Protein AF-A0A2A6F6I0-F1 (afdb_monomer_lite)

Sequence (107 aa):
MILKYFGKSTISILAGLLIFMVQNTEAASSLAGSKGDVRFPVTIPTGTTGGCGKAYAAYVAASGHSAFAATPIAWSVEYFVCGVKLNASSQKAAEDLAMKSCQATKS

Foldseek 3Di:
DPVPPVVVVVVVVVVVVVVVPPDPPPPQFFQAQPDDDDPDDDDDDPPPPDDLVVLVNVQNRARAQKDKDWDDPDPPDNDIQIFIDGHDPHNVVRHVRRVVNSVVVVD

pLDDT: mean 75.09, std 16.23, range [41.84, 96.0]

Organism: NCBI:txid2037900

Structure (mmCIF, N/CA/C/O backbone):
data_AF-A0A2A6F6I0-F1
#
_entry.id   AF-A0A2A6F6I0-F1
#
loop_
_atom_site.group_PDB
_atom_site.id
_atom_site.type_symbol
_atom_site.label_atom_id
_atom_site.label_alt_id
_atom_site.label_comp_id
_atom_site.label_asym_id
_atom_site.label_entity_id
_atom_site.label_seq_id
_atom_site.pdbx_PDB_ins_code
_atom_site.Cartn_x
_atom_site.Cartn_y
_atom_site.Cartn_z
_atom_site.occupancy
_atom_site.B_iso_or_equiv
_atom_site.auth_seq_id
_atom_site.auth_comp_id
_atom_site.auth_asym_id
_atom_site.auth_atom_id
_atom_site.pdbx_PDB_model_num
ATOM 1 N N . MET A 1 1 ? -29.267 0.124 63.670 1.00 41.84 1 MET A N 1
ATOM 2 C CA . MET A 1 1 ? -29.747 -0.798 62.614 1.00 41.84 1 MET A CA 1
ATOM 3 C C . MET A 1 1 ? -29.767 -0.071 61.256 1.00 41.84 1 MET A C 1
ATOM 5 O O . MET A 1 1 ? -30.821 0.088 60.672 1.00 41.84 1 MET A O 1
ATOM 9 N N . ILE A 1 2 ? -28.620 0.443 60.778 1.00 49.81 2 ILE A N 1
ATOM 10 C CA . ILE A 1 2 ? -28.533 1.304 59.562 1.00 49.81 2 ILE A CA 1
ATOM 11 C C . ILE A 1 2 ? -27.430 0.828 58.588 1.00 49.81 2 ILE A C 1
ATOM 13 O O . ILE A 1 2 ? -27.471 1.115 57.397 1.00 49.81 2 ILE A O 1
ATOM 17 N N . LEU A 1 3 ? -26.495 -0.011 59.048 1.00 48.66 3 LEU A N 1
ATOM 18 C CA . LEU A 1 3 ? -25.320 -0.427 58.269 1.00 48.66 3 LEU A CA 1
ATOM 19 C C . LEU A 1 3 ? -25.579 -1.549 57.239 1.00 48.66 3 LEU A C 1
ATOM 21 O O . LEU A 1 3 ? -24.702 -1.865 56.446 1.00 48.66 3 LEU A O 1
ATOM 25 N N . LYS A 1 4 ? -26.769 -2.171 57.233 1.00 43.34 4 LYS A N 1
ATOM 26 C CA . LYS A 1 4 ? -27.111 -3.283 56.315 1.00 43.34 4 LYS A CA 1
ATOM 27 C C . LYS A 1 4 ? -27.749 -2.840 54.991 1.00 43.34 4 LYS A C 1
ATOM 29 O O . LYS A 1 4 ? -27.895 -3.670 54.099 1.00 43.34 4 LYS A O 1
ATOM 34 N N . TYR A 1 5 ? -28.126 -1.566 54.852 1.00 50.78 5 TYR A N 1
ATOM 35 C CA . TYR A 1 5 ? -28.829 -1.069 53.660 1.00 50.78 5 TYR A CA 1
ATOM 36 C C . TYR A 1 5 ? -27.902 -0.482 52.586 1.00 50.78 5 TYR A C 1
ATOM 38 O O . TYR A 1 5 ? -28.237 -0.538 51.406 1.00 50.78 5 TYR A O 1
ATOM 46 N N . PHE A 1 6 ? -26.705 -0.012 52.951 1.00 50.78 6 PHE A N 1
ATOM 47 C CA . PHE A 1 6 ? -25.759 0.575 51.991 1.00 50.78 6 PHE A CA 1
ATOM 48 C C . PHE A 1 6 ? -25.112 -0.451 51.047 1.00 50.78 6 PHE A C 1
ATOM 50 O O . PHE A 1 6 ? -24.783 -0.120 49.912 1.00 50.78 6 PHE A O 1
ATOM 57 N N . GLY A 1 7 ? -24.979 -1.711 51.475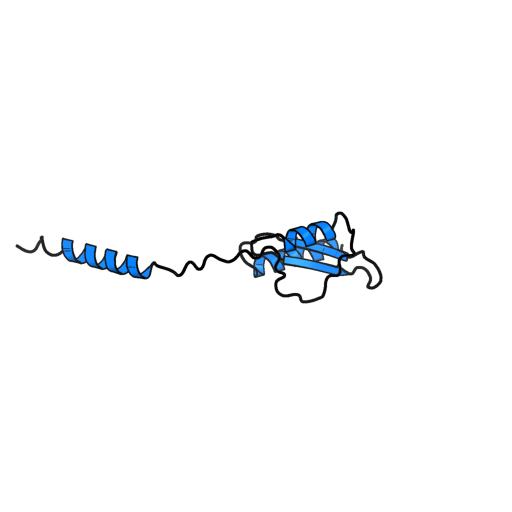 1.00 47.44 7 GLY A N 1
ATOM 58 C CA . GLY A 1 7 ? -24.383 -2.774 50.656 1.00 47.44 7 GLY A CA 1
ATOM 59 C C . GLY A 1 7 ? -25.278 -3.290 49.522 1.00 47.44 7 GLY A C 1
ATOM 60 O O . GLY A 1 7 ? -24.781 -3.937 48.608 1.00 47.44 7 GLY A O 1
ATOM 61 N N . LYS A 1 8 ? -26.590 -3.013 49.554 1.00 48.97 8 LYS A N 1
ATOM 62 C CA . LYS A 1 8 ? -27.530 -3.440 48.500 1.00 48.97 8 LYS A CA 1
ATOM 63 C C . LYS A 1 8 ? -27.632 -2.439 47.345 1.00 48.97 8 LYS A C 1
ATOM 65 O O . LYS A 1 8 ? -27.866 -2.858 46.215 1.00 48.97 8 LYS A O 1
ATOM 70 N N . SER A 1 9 ? -27.421 -1.144 47.597 1.00 51.28 9 SER A N 1
ATOM 71 C CA . SER A 1 9 ? -27.506 -0.111 46.551 1.00 51.28 9 SER A CA 1
ATOM 72 C C . SER A 1 9 ? -26.317 -0.117 45.592 1.00 51.28 9 SER A C 1
ATOM 74 O O . SER A 1 9 ? -26.497 0.142 44.406 1.00 51.28 9 SER A O 1
ATOM 76 N N . THR A 1 10 ? -25.112 -0.448 46.061 1.00 52.97 10 THR A N 1
ATOM 77 C CA . THR A 1 10 ? -23.903 -0.434 45.217 1.00 52.97 10 THR A CA 1
ATOM 78 C C . THR A 1 10 ? -23.885 -1.566 44.188 1.00 52.97 10 THR A C 1
ATOM 80 O O . THR A 1 10 ? -23.434 -1.366 43.063 1.00 52.97 10 THR A O 1
ATOM 83 N N . ILE A 1 11 ? -24.453 -2.728 44.530 1.00 54.50 11 ILE A N 1
ATOM 84 C CA . ILE A 1 11 ? -24.580 -3.879 43.621 1.00 54.50 11 ILE A CA 1
ATOM 85 C C . ILE A 1 11 ? -25.533 -3.549 42.461 1.00 54.50 11 ILE A C 1
ATOM 87 O O . ILE A 1 11 ? -25.272 -3.910 41.315 1.00 54.50 11 ILE A O 1
ATOM 91 N N . SER A 1 12 ? -26.614 -2.815 42.743 1.00 55.81 12 SER A N 1
ATOM 92 C CA . SER A 1 12 ? -27.640 -2.494 41.746 1.00 55.81 12 SER A CA 1
ATOM 93 C C . SER A 1 12 ? -27.158 -1.484 40.698 1.00 55.81 12 SER A C 1
ATOM 95 O O . SER A 1 12 ? -27.552 -1.573 39.538 1.00 55.81 12 SER A O 1
ATOM 97 N N . ILE A 1 13 ? -26.281 -0.550 41.083 1.00 59.88 13 ILE A N 1
ATOM 98 C CA . ILE A 1 13 ? -25.693 0.436 40.162 1.00 59.88 13 ILE A CA 1
ATOM 99 C C . ILE A 1 13 ? -24.658 -0.235 39.252 1.00 59.88 13 ILE A C 1
ATOM 101 O O . ILE A 1 13 ? -24.639 0.027 38.052 1.00 59.88 13 ILE A O 1
ATOM 105 N N . LEU A 1 14 ? -23.842 -1.145 39.796 1.00 58.12 14 LEU A N 1
ATOM 106 C CA . LEU A 1 14 ? -22.853 -1.886 39.012 1.00 58.12 14 LEU A CA 1
ATOM 107 C C . LEU A 1 14 ? -23.523 -2.802 37.975 1.00 58.12 14 LEU A C 1
ATOM 109 O O . LEU A 1 14 ? -23.099 -2.839 36.824 1.00 58.12 14 LEU A O 1
ATOM 113 N N . ALA A 1 15 ? -24.611 -3.480 38.354 1.00 58.69 15 ALA A N 1
ATOM 114 C CA . ALA A 1 15 ? -25.402 -4.296 37.434 1.00 58.69 15 ALA A CA 1
ATOM 115 C C . ALA A 1 15 ? -26.075 -3.454 36.334 1.00 58.69 15 ALA A C 1
ATOM 117 O O . ALA A 1 15 ? -26.067 -3.854 35.173 1.00 58.69 15 ALA A O 1
ATOM 118 N N . GLY A 1 16 ? -26.602 -2.271 36.673 1.00 60.00 16 GLY A N 1
ATOM 119 C CA . GLY A 1 16 ? -27.163 -1.339 35.692 1.00 60.00 16 GLY A CA 1
ATOM 120 C C . GLY A 1 16 ? -26.122 -0.822 34.695 1.00 60.00 16 GLY A C 1
ATOM 121 O O . GLY A 1 16 ? -26.398 -0.765 33.501 1.00 60.00 16 GLY A O 1
ATOM 122 N N . LEU A 1 17 ? -24.906 -0.511 35.159 1.00 59.50 17 LEU A N 1
ATOM 123 C CA . LEU A 1 17 ? -23.818 -0.011 34.311 1.00 59.50 17 LEU A CA 1
ATOM 124 C C . LEU A 1 17 ? -23.321 -1.065 33.305 1.00 59.50 17 LEU A C 1
ATOM 126 O O . LEU A 1 17 ? -22.987 -0.724 32.174 1.00 59.50 17 LEU A O 1
ATOM 130 N N . LEU A 1 18 ? -23.310 -2.346 33.690 1.00 59.84 18 LEU A N 1
ATOM 131 C CA . LEU A 1 18 ? -22.895 -3.446 32.811 1.00 59.84 18 LEU A CA 1
ATOM 132 C C . LEU A 1 18 ? -23.865 -3.675 31.641 1.00 59.84 18 LEU A C 1
ATOM 134 O O . LEU A 1 18 ? -23.428 -4.077 30.566 1.00 59.84 18 LEU A O 1
ATOM 138 N N . ILE A 1 19 ? -25.155 -3.367 31.808 1.00 60.88 19 ILE A N 1
ATOM 139 C CA . ILE A 1 19 ? -26.163 -3.516 30.743 1.00 60.88 19 ILE A CA 1
ATOM 140 C C . ILE A 1 19 ? -25.966 -2.458 29.638 1.00 60.88 19 ILE A C 1
ATOM 142 O O . ILE A 1 19 ? -26.213 -2.743 28.469 1.00 60.88 19 ILE A O 1
ATOM 146 N N . PHE A 1 20 ? -25.437 -1.273 29.968 1.00 56.34 20 PHE A N 1
ATOM 147 C CA . PHE A 1 20 ? -25.105 -0.230 28.982 1.00 56.34 20 PHE A CA 1
ATOM 148 C C . PHE A 1 20 ? -23.794 -0.481 28.218 1.00 56.34 20 PHE A C 1
ATOM 150 O O . PHE A 1 20 ? -23.511 0.219 27.248 1.00 56.34 20 PHE A O 1
ATOM 157 N N . MET A 1 21 ? -22.996 -1.473 28.631 1.00 55.53 21 MET A N 1
ATOM 158 C CA . MET A 1 21 ? -21.722 -1.827 27.993 1.00 55.53 21 MET A CA 1
ATOM 159 C C . MET A 1 21 ? -21.853 -2.925 26.930 1.00 55.53 21 MET A C 1
ATOM 1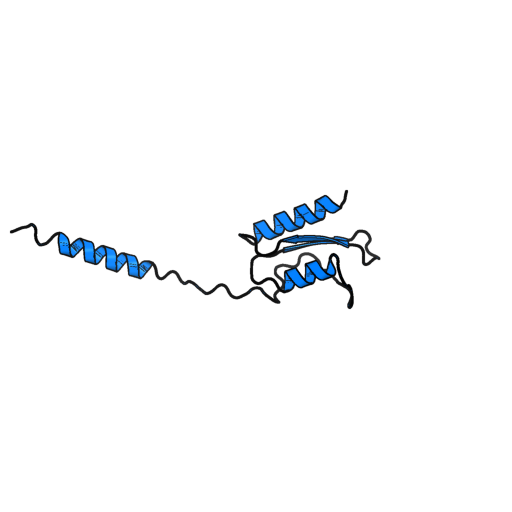61 O O . MET A 1 21 ? -20.841 -3.321 26.352 1.00 55.53 21 MET A O 1
ATOM 165 N N . VAL A 1 22 ? -23.073 -3.381 26.605 1.00 55.12 22 VAL A N 1
ATOM 166 C CA . VAL A 1 22 ? -23.340 -4.047 25.317 1.00 55.12 22 VAL A CA 1
ATOM 167 C C . VAL A 1 22 ? -23.238 -2.977 24.232 1.00 55.12 22 VAL A C 1
ATOM 169 O O . VAL A 1 22 ? -24.208 -2.469 23.680 1.00 55.12 22 VAL A O 1
ATOM 172 N N . GLN A 1 23 ? -22.003 -2.563 23.980 1.00 58.22 23 GLN A N 1
ATOM 173 C CA . GLN A 1 23 ? -21.645 -1.862 22.774 1.00 58.22 23 GLN A CA 1
ATOM 174 C C . GLN A 1 23 ? -21.922 -2.845 21.649 1.00 58.22 23 GLN A C 1
ATOM 176 O O . GLN A 1 23 ? -21.477 -3.995 21.712 1.00 58.22 23 GLN A O 1
ATOM 181 N N . ASN A 1 24 ? -22.689 -2.397 20.657 1.00 54.50 24 ASN A N 1
ATOM 182 C CA . ASN A 1 24 ? -22.843 -3.067 19.378 1.00 54.50 24 ASN A CA 1
ATOM 183 C C . ASN A 1 24 ? -21.441 -3.284 18.797 1.00 54.50 24 ASN A C 1
ATOM 185 O O . ASN A 1 24 ? -20.928 -2.462 18.044 1.00 54.50 24 ASN A O 1
ATOM 189 N N . THR A 1 25 ? -20.792 -4.377 19.190 1.00 54.34 25 THR A N 1
ATOM 190 C CA . THR A 1 25 ? -19.660 -4.938 18.472 1.00 54.34 25 THR A CA 1
ATOM 191 C C . THR A 1 25 ? -20.287 -5.558 17.238 1.00 54.34 25 THR A C 1
ATOM 193 O O . THR A 1 25 ? -20.470 -6.770 17.158 1.00 54.34 25 THR A O 1
ATOM 196 N N . GLU A 1 26 ? -2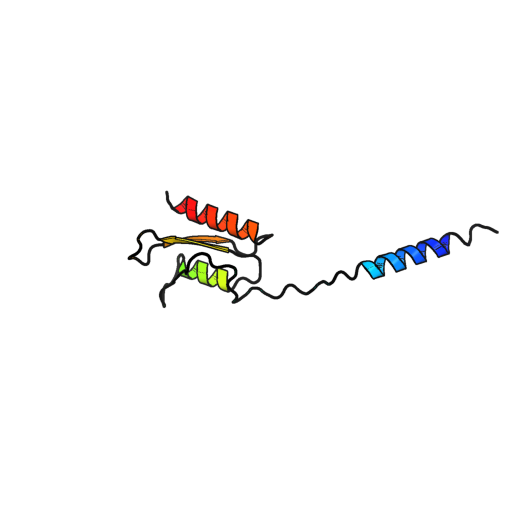0.718 -4.713 16.299 1.00 59.97 26 GLU A N 1
ATOM 197 C CA . GLU A 1 26 ? -20.859 -5.171 14.931 1.00 59.97 26 GLU A CA 1
ATOM 198 C C . GLU A 1 26 ? -19.474 -5.681 14.566 1.00 59.97 26 GLU A C 1
ATOM 200 O O . GLU A 1 26 ? -18.501 -4.922 14.547 1.00 59.97 26 GLU A O 1
ATOM 205 N N . ALA A 1 27 ? -19.353 -6.999 14.422 1.00 58.47 27 ALA A N 1
ATOM 206 C CA . ALA A 1 27 ? -18.122 -7.604 13.963 1.00 58.47 27 ALA A CA 1
ATOM 207 C C . ALA A 1 27 ? -17.759 -6.891 12.660 1.00 58.47 27 ALA A C 1
ATOM 209 O O . ALA A 1 27 ? -18.503 -6.980 11.681 1.00 58.47 27 ALA A O 1
ATOM 210 N N . ALA A 1 28 ? -16.669 -6.119 12.679 1.00 67.06 28 ALA A N 1
ATOM 211 C CA . ALA A 1 28 ? -16.210 -5.401 11.505 1.00 67.06 28 ALA A CA 1
ATOM 212 C C . ALA A 1 28 ? -16.045 -6.435 10.389 1.00 67.06 28 ALA A C 1
ATOM 214 O O . ALA A 1 28 ? -15.220 -7.347 10.491 1.00 67.06 28 ALA A O 1
ATOM 215 N N . SER A 1 29 ? -16.906 -6.350 9.373 1.00 70.06 29 SER A N 1
ATOM 216 C CA . SER A 1 29 ? -16.861 -7.279 8.250 1.00 70.06 29 SER A CA 1
ATOM 217 C C . SER A 1 29 ? -15.488 -7.181 7.594 1.00 70.06 29 SER A C 1
ATOM 219 O O . SER A 1 29 ? -14.923 -6.094 7.492 1.00 70.06 29 SER A O 1
ATOM 221 N N . SER A 1 30 ? -14.929 -8.320 7.185 1.00 72.44 30 SER A N 1
ATOM 222 C CA . SER A 1 30 ? -13.621 -8.350 6.529 1.00 72.44 30 SER A CA 1
ATOM 223 C C . SER A 1 30 ? -13.641 -7.480 5.272 1.00 72.44 30 SER A C 1
ATOM 225 O O . SER A 1 30 ? -14.513 -7.655 4.422 1.00 72.44 30 SER A O 1
ATOM 227 N N . LEU A 1 31 ? -12.658 -6.586 5.121 1.00 78.12 31 LEU A N 1
ATOM 228 C CA . LEU A 1 31 ? -12.476 -5.813 3.885 1.00 78.12 31 LEU A CA 1
ATOM 229 C C . LEU A 1 31 ? -11.790 -6.628 2.773 1.00 78.12 31 LEU A C 1
ATOM 231 O O . LEU A 1 31 ? -11.622 -6.125 1.663 1.00 78.12 31 LEU A O 1
ATOM 235 N N . ALA A 1 32 ? -11.417 -7.886 3.035 1.00 83.31 32 ALA A N 1
ATOM 236 C CA . ALA A 1 32 ? -10.721 -8.719 2.063 1.00 83.31 32 ALA A CA 1
ATOM 237 C C . ALA A 1 32 ? -11.562 -8.906 0.790 1.00 83.31 32 ALA A C 1
ATOM 239 O O . ALA A 1 32 ? -12.740 -9.253 0.835 1.00 83.31 32 ALA A O 1
ATOM 240 N N . GLY A 1 33 ? -10.937 -8.677 -0.359 1.00 81.00 33 GLY A N 1
ATOM 241 C CA . GLY A 1 33 ? -11.556 -8.710 -1.682 1.00 81.00 33 GLY A CA 1
ATOM 242 C C . GLY A 1 33 ? -12.252 -7.408 -2.083 1.00 81.00 33 GLY A C 1
ATOM 243 O O . GLY A 1 33 ? -12.563 -7.236 -3.261 1.00 81.00 33 GLY A O 1
ATOM 244 N N . SER A 1 34 ? -12.461 -6.475 -1.151 1.00 78.06 34 SE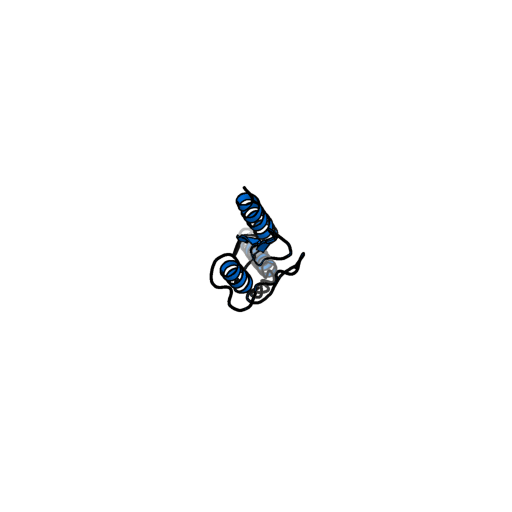R A N 1
ATOM 245 C CA . SER A 1 34 ? -13.121 -5.198 -1.421 1.00 78.06 34 SER A CA 1
ATOM 246 C C . SER A 1 34 ? -12.100 -4.101 -1.689 1.00 78.06 34 SER A C 1
ATOM 248 O O . SER A 1 34 ? -11.128 -3.925 -0.958 1.00 78.06 34 SER A O 1
ATOM 250 N N . LYS A 1 35 ? -12.342 -3.319 -2.741 1.00 81.25 35 LYS A N 1
ATOM 251 C CA . LYS A 1 35 ? -11.631 -2.055 -2.947 1.00 81.25 35 LYS A CA 1
ATOM 252 C C . LYS A 1 35 ? -12.419 -0.962 -2.233 1.00 81.25 35 LYS A C 1
ATOM 254 O O . LYS A 1 35 ? -13.640 -0.914 -2.358 1.00 81.25 35 LYS A O 1
ATOM 259 N N . GLY A 1 36 ? -11.713 -0.138 -1.461 1.00 80.44 36 GLY A N 1
ATOM 260 C CA . GLY A 1 36 ? -12.275 1.055 -0.826 1.00 80.44 36 GLY A CA 1
ATOM 261 C C . GLY A 1 36 ? -12.549 2.159 -1.851 1.00 80.44 36 GLY A C 1
ATOM 262 O O . GLY A 1 36 ? -12.823 1.880 -3.017 1.00 80.44 36 GLY A O 1
ATOM 263 N N . ASP A 1 37 ? -12.428 3.420 -1.438 1.00 85.25 37 ASP A N 1
ATOM 264 C CA . ASP A 1 37 ? -12.540 4.546 -2.369 1.00 85.25 37 ASP A CA 1
ATOM 265 C C . ASP A 1 37 ? -11.394 4.536 -3.399 1.00 85.25 37 ASP A C 1
ATOM 267 O O . ASP A 1 37 ? -10.214 4.445 -3.048 1.00 85.25 37 ASP A O 1
ATOM 271 N N . VAL A 1 38 ? -11.740 4.615 -4.687 1.00 84.12 38 VAL A N 1
ATOM 272 C CA . VAL A 1 38 ? -10.782 4.567 -5.799 1.00 84.12 38 VAL A CA 1
ATOM 273 C C . VAL A 1 38 ? -10.774 5.915 -6.502 1.00 84.12 38 VAL A C 1
ATOM 275 O O . VAL A 1 38 ? -11.651 6.223 -7.303 1.00 84.12 38 VAL A O 1
ATOM 278 N N . ARG A 1 39 ? -9.728 6.708 -6.248 1.00 81.06 39 ARG A N 1
ATOM 279 C CA . ARG A 1 39 ? -9.581 8.037 -6.865 1.00 81.06 39 ARG A CA 1
ATOM 280 C C . ARG A 1 39 ? -9.229 7.983 -8.348 1.00 81.06 39 ARG A C 1
ATOM 282 O O . ARG A 1 39 ? -9.692 8.817 -9.116 1.00 81.06 39 ARG A O 1
ATOM 289 N N . PHE A 1 40 ? -8.399 7.015 -8.732 1.00 76.31 40 PHE A N 1
ATOM 290 C CA . PHE A 1 40 ? -7.990 6.777 -10.112 1.00 76.31 40 PHE A CA 1
ATOM 291 C C . PHE A 1 40 ? -7.935 5.272 -10.373 1.00 76.31 40 PHE A C 1
ATOM 293 O O . PHE A 1 40 ? -7.435 4.534 -9.517 1.00 76.31 40 PHE A O 1
ATOM 300 N N . PRO A 1 41 ? -8.430 4.795 -11.528 1.00 76.31 41 PRO A N 1
ATOM 301 C CA . PRO A 1 41 ? -8.374 3.381 -11.852 1.00 76.31 41 PRO A CA 1
ATOM 302 C C . PRO A 1 41 ? -6.915 2.936 -11.978 1.00 76.31 41 PRO A C 1
ATOM 304 O O . PRO A 1 41 ? -6.137 3.497 -12.747 1.00 76.31 41 PRO A O 1
ATOM 307 N N . VAL A 1 42 ? -6.554 1.906 -11.215 1.00 74.69 42 VAL A N 1
ATOM 308 C CA . VAL A 1 42 ? -5.267 1.222 -11.346 1.00 74.69 42 VAL A CA 1
ATOM 309 C C . VAL A 1 42 ? -5.490 -0.009 -12.211 1.00 74.69 42 VAL A C 1
ATOM 311 O O . VAL A 1 42 ? -6.111 -0.979 -11.769 1.00 74.69 42 VAL A O 1
ATOM 314 N N . THR A 1 43 ? -4.982 0.030 -13.438 1.00 74.62 43 THR A N 1
ATOM 315 C CA . THR A 1 43 ? -4.960 -1.133 -14.327 1.00 74.62 43 THR A CA 1
ATOM 316 C C . THR A 1 43 ? -3.640 -1.863 -14.126 1.00 74.62 43 THR A C 1
ATOM 318 O O . THR A 1 43 ? -2.589 -1.359 -14.511 1.00 74.62 43 THR A O 1
ATOM 321 N N . ILE A 1 44 ? -3.696 -3.041 -13.504 1.00 74.19 44 ILE A N 1
ATOM 322 C CA . ILE A 1 44 ? -2.574 -3.983 -13.439 1.00 74.19 44 ILE A CA 1
ATOM 323 C C . ILE A 1 44 ? -2.777 -4.992 -14.575 1.00 74.19 44 ILE A C 1
ATOM 325 O O . ILE A 1 44 ? -3.780 -5.713 -14.539 1.00 74.19 44 ILE A O 1
ATOM 329 N N . PRO A 1 45 ? -1.894 -5.053 -15.582 1.00 70.25 45 PRO A N 1
ATOM 330 C CA . PRO A 1 45 ? -2.047 -6.006 -16.672 1.00 70.25 45 PRO A CA 1
ATOM 331 C C . PRO A 1 45 ? -2.023 -7.457 -16.195 1.00 70.25 45 PRO A C 1
ATOM 333 O O . PRO A 1 45 ? -1.410 -7.830 -15.190 1.00 70.25 45 PRO A O 1
ATOM 336 N N . THR A 1 46 ? -2.770 -8.302 -16.898 1.00 68.81 46 THR A N 1
ATOM 337 C CA . THR A 1 46 ? -2.884 -9.714 -16.544 1.00 68.81 46 THR A CA 1
ATOM 338 C C . THR A 1 46 ? -1.525 -10.390 -16.709 1.00 68.81 46 THR A C 1
ATOM 340 O O . THR A 1 46 ? -0.925 -10.326 -17.775 1.00 68.81 46 THR A O 1
ATOM 343 N N . GLY A 1 47 ? -1.038 -11.041 -15.652 1.00 66.44 47 GLY A N 1
ATOM 344 C CA . GLY A 1 47 ? 0.276 -11.689 -15.654 1.00 66.44 47 GLY A CA 1
ATOM 345 C C . GLY A 1 47 ? 1.423 -10.824 -15.125 1.00 66.44 47 GLY A C 1
ATOM 346 O O . GLY A 1 47 ? 2.546 -11.317 -15.066 1.00 66.44 47 GLY A O 1
ATOM 347 N N . THR A 1 48 ? 1.179 -9.585 -14.671 1.00 69.12 48 THR A N 1
ATOM 348 C CA . THR A 1 48 ? 2.199 -8.812 -13.944 1.00 69.12 48 THR A CA 1
ATOM 349 C C . THR A 1 48 ? 2.601 -9.543 -12.657 1.00 69.12 48 THR A C 1
ATOM 351 O O . THR A 1 48 ? 1.878 -9.542 -11.657 1.00 69.12 48 THR A O 1
ATOM 354 N N . THR A 1 49 ? 3.778 -10.168 -12.661 1.00 64.44 49 THR A N 1
ATOM 355 C CA . THR A 1 49 ? 4.347 -10.866 -11.503 1.00 64.44 49 THR A CA 1
ATOM 356 C C . THR A 1 49 ? 5.387 -9.998 -10.800 1.00 64.44 49 THR A C 1
ATOM 358 O O . THR A 1 49 ? 6.356 -9.561 -11.415 1.00 64.44 49 THR A O 1
ATOM 361 N N . GLY A 1 50 ? 5.222 -9.786 -9.491 1.00 75.88 50 GLY A N 1
ATOM 362 C CA . GLY A 1 50 ? 6.158 -9.008 -8.672 1.00 75.88 50 GLY A CA 1
ATOM 363 C C . GLY A 1 50 ? 5.815 -7.518 -8.575 1.00 75.88 50 GLY A C 1
ATOM 364 O O . GLY A 1 50 ? 4.728 -7.089 -8.966 1.00 75.88 50 GLY A O 1
ATOM 365 N N . GLY A 1 51 ? 6.720 -6.745 -7.965 1.00 83.88 51 GLY A N 1
ATOM 366 C CA . GLY A 1 51 ? 6.605 -5.290 -7.814 1.00 83.88 51 GLY A CA 1
ATOM 367 C C . GLY A 1 51 ? 5.224 -4.812 -7.347 1.00 83.88 51 GLY A C 1
ATOM 368 O O . GLY A 1 51 ? 4.641 -5.347 -6.397 1.00 83.88 51 GLY A O 1
ATOM 369 N N . CYS A 1 52 ? 4.688 -3.816 -8.053 1.00 86.19 52 CYS A N 1
ATOM 370 C CA . CYS A 1 52 ? 3.410 -3.199 -7.723 1.00 86.19 52 CYS A CA 1
ATOM 371 C C . CYS A 1 52 ? 2.185 -4.085 -7.977 1.00 86.19 52 CYS A C 1
ATOM 373 O O . CYS A 1 52 ? 1.192 -3.931 -7.271 1.00 86.19 52 CYS A O 1
ATOM 375 N N . GLY A 1 53 ? 2.257 -5.055 -8.896 1.00 86.62 53 GLY A N 1
ATOM 376 C CA . GLY A 1 53 ? 1.185 -6.038 -9.090 1.00 86.62 53 GLY A CA 1
ATOM 377 C C . GLY A 1 53 ? 0.999 -6.930 -7.858 1.00 86.62 53 GLY A C 1
ATOM 378 O O . GLY A 1 53 ? -0.118 -7.100 -7.369 1.00 86.62 53 GLY A O 1
ATOM 379 N N . LYS A 1 54 ? 2.105 -7.416 -7.273 1.00 88.50 54 LYS A N 1
ATOM 380 C CA . LYS A 1 54 ? 2.074 -8.185 -6.014 1.00 88.50 54 LYS A CA 1
ATOM 381 C C . LYS A 1 54 ? 1.561 -7.341 -4.843 1.00 88.50 54 LYS A C 1
ATOM 383 O O . LYS A 1 54 ? 0.753 -7.824 -4.052 1.00 88.50 54 LYS A O 1
ATOM 388 N N . ALA A 1 55 ? 2.013 -6.091 -4.736 1.00 90.62 55 ALA A N 1
ATOM 389 C CA . ALA A 1 55 ? 1.554 -5.166 -3.698 1.00 90.62 55 ALA A CA 1
ATOM 390 C C . ALA A 1 55 ? 0.050 -4.869 -3.814 1.00 90.62 55 ALA A C 1
ATOM 392 O O . ALA A 1 55 ? -0.652 -4.844 -2.805 1.00 90.62 55 ALA A O 1
ATOM 393 N N . TYR A 1 56 ? -0.453 -4.711 -5.040 1.00 89.38 56 TYR A N 1
ATOM 394 C CA . TYR A 1 56 ? -1.871 -4.501 -5.310 1.00 89.38 56 TYR A CA 1
ATOM 395 C C . TYR A 1 56 ? -2.723 -5.713 -4.922 1.00 89.38 56 TYR A C 1
ATOM 397 O O . TYR A 1 56 ? -3.739 -5.560 -4.248 1.00 89.38 56 TYR A O 1
ATOM 405 N N . ALA A 1 57 ? -2.291 -6.926 -5.281 1.00 89.62 57 ALA A N 1
ATOM 406 C CA . ALA A 1 57 ? -2.981 -8.152 -4.881 1.00 89.62 57 ALA A CA 1
ATOM 407 C C . ALA A 1 57 ? -3.035 -8.303 -3.350 1.00 89.62 57 ALA A C 1
ATOM 409 O O . ALA A 1 57 ? -4.075 -8.655 -2.799 1.00 89.62 57 ALA A O 1
ATOM 410 N N . ALA A 1 58 ? -1.939 -7.976 -2.657 1.00 91.62 58 ALA A N 1
ATOM 411 C CA . ALA A 1 58 ? -1.889 -7.999 -1.197 1.00 91.62 58 ALA A CA 1
ATOM 412 C C . ALA A 1 58 ? -2.815 -6.949 -0.558 1.00 91.62 58 ALA A C 1
ATOM 414 O O . ALA A 1 58 ? -3.453 -7.242 0.448 1.00 91.62 58 ALA A O 1
ATOM 415 N N . TYR A 1 59 ? -2.919 -5.757 -1.156 1.00 92.19 59 TYR A N 1
ATOM 416 C CA . TYR A 1 59 ? -3.894 -4.738 -0.760 1.00 92.19 59 TYR A CA 1
ATOM 417 C C . TYR A 1 59 ? -5.329 -5.260 -0.871 1.00 92.19 59 TYR A C 1
ATOM 419 O O . TYR A 1 59 ? -6.071 -5.179 0.101 1.00 92.19 59 TYR A O 1
ATOM 427 N N . VAL A 1 60 ? -5.697 -5.844 -2.015 1.00 90.81 60 VAL A N 1
ATOM 428 C CA . VAL A 1 60 ? -7.047 -6.384 -2.223 1.00 90.81 60 VAL A CA 1
ATOM 429 C C . VAL A 1 60 ? -7.337 -7.530 -1.253 1.00 90.81 60 VAL A C 1
ATOM 431 O O . VAL A 1 60 ? -8.452 -7.641 -0.767 1.00 90.81 60 VAL A O 1
ATOM 434 N N . ALA A 1 61 ? -6.357 -8.375 -0.934 1.00 92.38 61 ALA A N 1
ATOM 435 C CA . ALA A 1 61 ? -6.545 -9.499 -0.016 1.00 92.38 61 ALA A CA 1
ATOM 436 C C . ALA A 1 61 ? -6.593 -9.104 1.475 1.00 92.38 61 ALA A C 1
ATOM 438 O O . ALA A 1 61 ? -6.929 -9.943 2.311 1.00 92.38 61 ALA A O 1
ATOM 439 N N . ALA A 1 62 ? -6.228 -7.871 1.835 1.00 93.00 62 ALA A N 1
ATOM 440 C CA . ALA A 1 62 ? -6.127 -7.462 3.230 1.00 93.00 62 ALA A CA 1
ATOM 441 C C . ALA A 1 62 ? -7.506 -7.297 3.883 1.00 93.00 62 ALA A C 1
ATOM 443 O O . ALA A 1 62 ? -8.411 -6.688 3.323 1.00 93.00 62 ALA A O 1
ATOM 444 N N . SER A 1 63 ? -7.656 -7.819 5.101 1.00 90.31 63 SER A N 1
ATOM 445 C CA . SER A 1 63 ? -8.918 -7.775 5.847 1.00 90.31 63 SER A CA 1
ATOM 446 C C . SER A 1 63 ? -9.128 -6.486 6.646 1.00 90.31 63 SER A C 1
ATOM 448 O O . SER A 1 63 ? -10.248 -6.229 7.080 1.00 90.31 63 SER A O 1
ATOM 450 N N . GLY A 1 64 ? -8.071 -5.699 6.875 1.00 89.94 64 GLY A N 1
ATOM 451 C CA . GLY A 1 64 ? -8.104 -4.466 7.664 1.00 89.94 64 GLY A CA 1
ATOM 452 C C . GLY A 1 64 ? -7.861 -3.199 6.845 1.00 89.94 64 GLY A C 1
ATOM 453 O O . GLY A 1 64 ? -7.676 -3.244 5.628 1.00 89.94 64 GLY A O 1
ATOM 454 N N . HIS A 1 65 ? -7.809 -2.054 7.536 1.00 92.81 65 HIS A N 1
ATOM 455 C CA . HIS A 1 65 ? -7.579 -0.742 6.926 1.00 92.81 65 HIS A CA 1
ATOM 456 C C . HIS A 1 65 ? -6.290 -0.718 6.114 1.00 92.81 65 HIS A C 1
ATOM 458 O O . HIS A 1 65 ? -5.185 -0.760 6.659 1.00 92.81 65 HIS A O 1
ATOM 464 N N . SER A 1 66 ? -6.442 -0.658 4.800 1.00 94.44 66 SER A N 1
ATOM 465 C CA . SER A 1 66 ? -5.340 -0.791 3.863 1.00 94.44 66 SER A CA 1
ATOM 466 C C . SER A 1 66 ? -5.499 0.219 2.741 1.00 94.44 66 SER A C 1
ATOM 468 O O . SER A 1 66 ? -6.609 0.611 2.382 1.00 94.44 66 SER A O 1
ATOM 470 N N . ALA A 1 67 ? -4.378 0.649 2.182 1.00 94.44 67 ALA A N 1
ATOM 471 C CA . ALA A 1 67 ? -4.363 1.592 1.081 1.00 94.44 67 ALA A CA 1
ATOM 472 C C . ALA A 1 67 ? -3.235 1.265 0.111 1.00 94.44 67 ALA A C 1
ATOM 474 O O . ALA A 1 67 ? -2.159 0.791 0.494 1.00 94.44 67 ALA A O 1
ATOM 475 N N . PHE A 1 68 ? -3.502 1.563 -1.152 1.00 92.31 68 PHE A N 1
ATOM 476 C CA . PHE A 1 68 ? -2.568 1.438 -2.251 1.00 92.31 68 PHE A CA 1
ATOM 477 C C . PHE A 1 68 ? -2.517 2.771 -2.990 1.00 92.31 68 PHE A C 1
ATOM 479 O O . PHE A 1 68 ? -3.551 3.330 -3.349 1.00 92.31 68 PHE A O 1
ATOM 486 N N . ALA A 1 69 ? -1.312 3.271 -3.217 1.00 91.44 69 ALA A N 1
ATOM 487 C CA . ALA A 1 69 ? -1.058 4.470 -3.993 1.00 91.44 69 ALA A CA 1
ATOM 488 C C . ALA A 1 69 ? -0.181 4.099 -5.185 1.00 91.44 69 ALA A C 1
ATOM 490 O O . ALA A 1 69 ? 0.759 3.318 -5.042 1.00 91.44 69 ALA A O 1
ATOM 491 N N . ALA A 1 70 ? -0.472 4.672 -6.348 1.00 87.44 70 ALA A N 1
ATOM 492 C CA . ALA A 1 70 ? 0.353 4.527 -7.536 1.00 87.44 70 ALA A CA 1
ATOM 493 C C . ALA A 1 70 ? 0.511 5.869 -8.246 1.00 87.44 70 ALA A C 1
ATOM 495 O O . ALA A 1 70 ? -0.406 6.688 -8.268 1.00 87.44 70 ALA A O 1
ATOM 496 N N . THR A 1 71 ? 1.679 6.082 -8.844 1.00 81.31 71 THR A N 1
ATOM 497 C CA . THR A 1 71 ? 1.923 7.173 -9.783 1.00 81.31 71 THR A CA 1
ATOM 498 C C . THR A 1 71 ? 2.404 6.603 -11.116 1.00 81.31 71 THR A C 1
ATOM 500 O O . THR A 1 71 ? 3.429 5.916 -11.126 1.00 81.31 71 THR A O 1
ATOM 503 N N . PRO A 1 72 ? 1.733 6.916 -12.241 1.00 70.94 72 PRO A N 1
ATOM 504 C CA . PRO A 1 72 ? 2.251 6.580 -13.564 1.00 70.94 72 PRO A CA 1
ATOM 505 C C . PRO A 1 72 ? 3.559 7.340 -13.832 1.00 70.94 72 PRO A C 1
ATOM 507 O O . PRO A 1 72 ? 3.622 8.551 -13.613 1.00 70.94 72 PRO A O 1
ATOM 510 N N . ILE A 1 73 ? 4.598 6.642 -14.304 1.00 64.06 73 ILE A N 1
ATOM 511 C CA . ILE A 1 73 ? 5.868 7.270 -14.717 1.00 64.06 73 ILE A CA 1
ATOM 512 C C . ILE A 1 73 ? 5.738 7.829 -16.143 1.00 64.06 73 ILE A C 1
ATOM 514 O O . ILE A 1 73 ? 6.247 8.905 -16.436 1.00 64.06 73 ILE A O 1
ATOM 518 N N . ALA A 1 74 ? 4.977 7.153 -17.007 1.00 60.09 74 ALA A N 1
ATOM 519 C CA . ALA A 1 74 ? 4.480 7.682 -18.273 1.00 60.09 74 ALA A CA 1
ATOM 520 C C . ALA A 1 74 ? 3.128 7.033 -18.605 1.00 60.09 74 ALA A C 1
ATOM 522 O O . ALA A 1 74 ? 2.872 5.889 -18.239 1.00 60.09 74 ALA A O 1
ATOM 523 N N . TRP A 1 75 ? 2.238 7.771 -19.273 1.00 54.34 75 TRP A N 1
ATOM 524 C CA . TRP A 1 75 ? 0.843 7.350 -19.486 1.00 54.34 75 TRP A CA 1
ATOM 525 C C . TRP A 1 75 ? 0.717 6.162 -20.455 1.00 54.34 75 TRP A C 1
ATOM 527 O O . TRP A 1 75 ? -0.340 5.547 -20.544 1.00 54.34 75 TRP A O 1
ATOM 537 N N . SER A 1 76 ? 1.796 5.854 -21.178 1.00 52.69 76 SER A N 1
ATOM 538 C CA . SER A 1 76 ? 1.881 4.829 -22.218 1.00 52.69 76 SER A CA 1
ATOM 539 C C . SER A 1 76 ? 2.616 3.552 -21.793 1.00 52.69 76 SER A C 1
ATOM 541 O O . SER A 1 76 ? 2.786 2.667 -22.628 1.00 52.69 76 SER A O 1
ATOM 543 N N . VAL A 1 77 ? 3.072 3.432 -20.539 1.00 52.88 77 VAL A N 1
ATOM 544 C CA . VAL A 1 77 ? 3.852 2.267 -20.080 1.00 52.88 77 VAL A CA 1
ATOM 545 C C . VAL A 1 77 ? 3.375 1.732 -18.732 1.00 52.88 77 VAL A C 1
ATOM 547 O O . VAL A 1 77 ? 2.980 2.485 -17.846 1.00 52.88 77 VAL A O 1
ATOM 550 N N . GLU A 1 78 ? 3.493 0.415 -18.553 1.00 54.69 78 GLU A N 1
ATOM 551 C CA . GLU A 1 78 ? 3.151 -0.328 -17.325 1.00 54.69 78 GLU A CA 1
ATOM 552 C C . GLU A 1 78 ? 4.058 0.003 -16.120 1.00 54.69 78 GLU A C 1
ATOM 554 O O . GLU A 1 78 ? 3.913 -0.577 -15.044 1.00 54.69 78 GLU A O 1
ATOM 559 N N . TYR A 1 79 ? 5.004 0.933 -16.275 1.00 59.31 79 TYR A N 1
ATOM 560 C CA . TYR A 1 79 ? 5.893 1.372 -15.208 1.00 59.31 79 TYR A CA 1
ATOM 561 C C . TYR A 1 79 ? 5.203 2.460 -14.381 1.00 59.31 79 TYR A C 1
ATOM 563 O O . TYR A 1 79 ? 5.213 3.646 -14.715 1.00 59.31 79 TYR A O 1
ATOM 571 N N . PHE A 1 80 ? 4.589 2.049 -13.278 1.00 75.62 80 PHE A N 1
ATOM 572 C CA . PHE A 1 80 ? 4.133 2.945 -12.223 1.00 75.62 80 PHE A CA 1
ATOM 573 C C . PHE A 1 80 ? 4.904 2.648 -10.941 1.00 75.62 80 PHE A C 1
ATOM 575 O O . PHE A 1 80 ? 5.169 1.499 -10.588 1.00 75.62 80 PHE A O 1
ATOM 582 N N . VAL A 1 81 ? 5.262 3.713 -10.236 1.00 84.06 81 VAL A N 1
ATOM 583 C CA . VAL A 1 81 ? 5.740 3.619 -8.859 1.00 84.06 81 VAL A CA 1
ATOM 584 C C . VAL A 1 81 ? 4.530 3.387 -7.965 1.00 84.06 81 VAL A C 1
ATOM 586 O O . VAL A 1 81 ? 3.474 3.970 -8.212 1.00 84.06 81 VAL A O 1
ATOM 589 N N . CYS A 1 82 ? 4.665 2.576 -6.919 1.00 88.31 82 CYS A N 1
ATOM 590 C CA . CYS A 1 82 ? 3.593 2.359 -5.956 1.00 88.31 82 CYS A CA 1
ATOM 591 C C . CYS A 1 82 ? 4.072 2.408 -4.508 1.00 88.31 82 CYS A C 1
ATOM 593 O O . CYS A 1 82 ? 5.235 2.163 -4.197 1.00 88.31 82 CYS A O 1
ATOM 595 N N . GLY A 1 83 ? 3.127 2.677 -3.615 1.00 91.88 83 GLY A N 1
ATOM 596 C CA . GLY A 1 83 ? 3.246 2.485 -2.179 1.00 91.88 83 GLY A CA 1
ATOM 597 C C . GLY A 1 83 ? 2.048 1.696 -1.663 1.00 91.88 83 GLY A C 1
ATOM 598 O O . GLY A 1 83 ? 0.936 1.832 -2.173 1.00 91.88 83 GLY A O 1
ATOM 599 N N . VAL A 1 84 ? 2.264 0.865 -0.645 1.00 93.44 84 VAL A N 1
ATOM 600 C CA . VAL A 1 84 ? 1.201 0.078 -0.014 1.00 93.44 84 VAL A CA 1
ATOM 601 C C . VAL A 1 84 ? 1.340 0.126 1.499 1.00 93.44 84 VAL A C 1
ATOM 603 O O . VAL A 1 84 ? 2.441 0.011 2.040 1.00 93.44 84 VAL A O 1
ATOM 606 N N . LYS A 1 85 ? 0.212 0.259 2.193 1.00 96.00 85 LYS A N 1
ATOM 607 C CA . LYS A 1 85 ? 0.132 0.033 3.633 1.00 96.00 85 LYS A CA 1
ATOM 608 C C . LYS A 1 85 ? -1.022 -0.913 3.916 1.00 96.00 85 LYS A C 1
ATOM 610 O O . LYS A 1 85 ? -2.159 -0.621 3.564 1.00 96.00 85 LYS A O 1
ATOM 615 N N . LEU A 1 86 ? -0.708 -2.035 4.558 1.00 95.12 86 LEU A N 1
ATOM 616 C CA . LEU A 1 86 ? -1.681 -3.048 4.954 1.00 95.12 86 LEU A CA 1
ATOM 617 C C . LEU A 1 86 ? -1.970 -2.940 6.449 1.00 95.12 86 LEU A C 1
ATOM 619 O O . LEU A 1 86 ? -1.043 -2.704 7.233 1.00 95.12 86 LEU A O 1
ATOM 623 N N . ASN A 1 87 ? -3.231 -3.160 6.817 1.00 93.19 87 ASN A N 1
ATOM 624 C CA . ASN A 1 87 ? -3.696 -3.330 8.196 1.00 93.19 87 ASN A CA 1
ATOM 625 C C . ASN A 1 87 ? -3.191 -2.229 9.153 1.00 93.19 87 ASN A C 1
ATOM 627 O O . ASN A 1 87 ? -2.594 -2.506 10.193 1.00 93.19 87 ASN A O 1
ATOM 631 N N . ALA A 1 88 ? -3.370 -0.965 8.772 1.00 94.44 88 ALA A N 1
ATOM 632 C CA . ALA A 1 88 ? -3.096 0.169 9.645 1.00 94.44 88 ALA A CA 1
ATOM 633 C C . ALA A 1 88 ? -4.146 0.287 10.763 1.00 94.44 88 ALA A C 1
ATOM 635 O O . ALA A 1 88 ? -5.217 -0.315 10.709 1.00 94.44 88 ALA A O 1
ATOM 636 N N . SER A 1 89 ? -3.853 1.120 11.764 1.00 92.31 89 SER A N 1
ATOM 637 C CA . SER A 1 89 ? -4.784 1.424 12.858 1.00 92.31 89 SER A CA 1
ATOM 638 C C . SER A 1 89 ? -6.034 2.186 12.406 1.00 92.31 89 SER A C 1
ATOM 640 O O . SER A 1 89 ? -7.036 2.183 13.112 1.00 92.31 89 SER A O 1
ATOM 642 N N . SER A 1 90 ? -5.988 2.845 11.24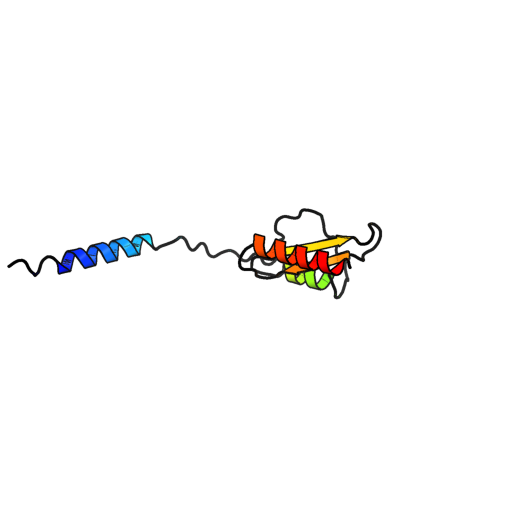4 1.00 92.06 90 SER A N 1
ATOM 643 C CA . SER A 1 90 ? -7.127 3.522 10.623 1.00 92.06 90 SER A CA 1
ATOM 644 C C . SER A 1 90 ? -6.942 3.641 9.110 1.00 92.06 90 SER A C 1
ATOM 646 O O . SER A 1 90 ? -5.817 3.576 8.604 1.00 92.06 90 SER A O 1
ATOM 648 N N . GLN A 1 91 ? -8.040 3.868 8.384 1.00 91.06 91 GLN A N 1
ATOM 649 C CA . GLN A 1 91 ? -8.012 4.078 6.932 1.00 91.06 91 GLN A CA 1
ATOM 650 C C . GLN A 1 91 ? -7.131 5.279 6.544 1.00 91.06 91 GLN A C 1
ATOM 652 O O . GLN A 1 91 ? -6.253 5.159 5.693 1.00 91.06 91 GLN A O 1
ATOM 657 N N . LYS A 1 92 ? -7.275 6.401 7.259 1.00 92.69 92 LYS A N 1
ATOM 658 C CA . LYS A 1 92 ? -6.462 7.612 7.067 1.00 92.69 92 LYS A CA 1
ATOM 659 C C . LYS A 1 92 ? -4.963 7.336 7.229 1.00 92.69 92 LYS A C 1
ATOM 661 O O . LYS A 1 92 ? -4.156 7.801 6.431 1.00 92.69 92 LYS A O 1
ATOM 666 N N . ALA A 1 93 ? -4.587 6.549 8.241 1.00 95.94 93 ALA A N 1
ATOM 667 C CA . ALA A 1 93 ? -3.193 6.181 8.466 1.00 95.94 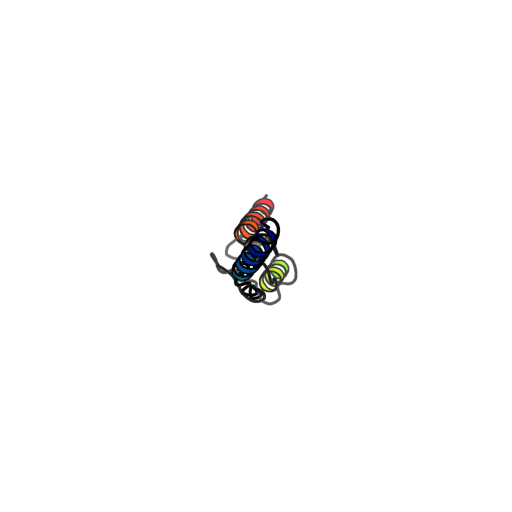93 ALA A CA 1
ATOM 668 C C . ALA A 1 93 ? -2.646 5.277 7.350 1.00 95.94 93 ALA A C 1
ATOM 670 O O . ALA A 1 93 ? -1.477 5.401 6.980 1.00 95.94 93 ALA A O 1
ATOM 671 N N . ALA A 1 94 ? -3.473 4.379 6.802 1.00 95.38 94 ALA A N 1
ATOM 672 C CA . ALA A 1 94 ? -3.084 3.570 5.653 1.00 95.38 94 ALA A CA 1
ATOM 673 C C . ALA A 1 94 ? -2.795 4.451 4.431 1.00 95.38 94 ALA A C 1
ATOM 675 O O . ALA A 1 94 ? -1.739 4.312 3.814 1.00 95.38 94 ALA A O 1
ATOM 676 N N . GLU A 1 95 ? -3.695 5.384 4.120 1.00 93.00 95 GLU A N 1
ATOM 677 C CA . GLU A 1 95 ? -3.573 6.305 2.985 1.00 93.00 95 GLU A CA 1
ATOM 678 C C . GLU A 1 95 ? -2.334 7.191 3.087 1.00 93.00 95 GLU A C 1
ATOM 680 O O . GLU A 1 95 ? -1.545 7.245 2.143 1.00 93.00 95 GLU A O 1
ATOM 685 N N . ASP A 1 96 ? -2.110 7.823 4.242 1.00 95.12 96 ASP A N 1
ATOM 686 C CA . ASP A 1 96 ? -0.974 8.726 4.442 1.00 95.12 96 ASP A CA 1
ATOM 687 C C . ASP A 1 96 ? 0.366 7.995 4.273 1.00 95.12 96 ASP A C 1
ATOM 689 O O . ASP A 1 96 ? 1.295 8.505 3.642 1.00 95.12 96 ASP A O 1
ATOM 693 N N . LEU A 1 97 ? 0.467 6.765 4.788 1.00 95.56 97 LEU A N 1
ATOM 694 C CA . LEU A 1 97 ? 1.677 5.952 4.671 1.00 95.56 97 LEU A CA 1
ATOM 695 C C . LEU A 1 97 ? 1.881 5.401 3.255 1.00 95.56 97 LEU A C 1
ATOM 697 O O . LEU A 1 97 ? 3.010 5.417 2.760 1.00 95.56 97 LEU A O 1
ATOM 701 N N . ALA A 1 98 ? 0.816 4.945 2.590 1.00 94.00 98 ALA A N 1
ATOM 702 C CA . ALA A 1 98 ? 0.890 4.486 1.205 1.00 94.00 98 ALA A CA 1
ATOM 703 C C . ALA A 1 98 ? 1.313 5.631 0.270 1.00 94.00 98 ALA A C 1
ATOM 705 O O . ALA A 1 98 ? 2.220 5.455 -0.545 1.00 94.00 98 ALA A O 1
ATOM 706 N N . MET A 1 99 ? 0.735 6.824 0.443 1.00 92.00 99 MET A N 1
ATOM 707 C CA . MET A 1 99 ? 1.097 8.026 -0.312 1.00 92.00 99 MET A CA 1
ATOM 708 C C . MET A 1 99 ? 2.539 8.455 -0.051 1.00 92.00 99 MET A C 1
ATOM 710 O O . MET A 1 99 ? 3.284 8.677 -1.005 1.00 92.00 99 MET A O 1
ATOM 714 N N . LYS A 1 100 ? 2.966 8.508 1.217 1.00 93.12 100 LYS A N 1
ATOM 715 C CA . LYS A 1 100 ? 4.351 8.839 1.582 1.00 93.12 100 LYS A CA 1
ATOM 716 C C . LYS A 1 100 ? 5.347 7.876 0.935 1.00 93.12 100 LYS A C 1
ATOM 718 O O . LYS A 1 100 ? 6.339 8.319 0.364 1.00 93.12 100 LYS A O 1
ATOM 723 N N . SER A 1 101 ? 5.071 6.572 0.991 1.00 89.38 101 SER A N 1
ATOM 724 C CA . SER A 1 101 ? 5.911 5.558 0.347 1.00 89.38 101 SER A CA 1
ATOM 725 C C . SER A 1 101 ? 5.957 5.746 -1.169 1.00 89.38 101 SER A C 1
ATOM 727 O O . SER A 1 101 ? 7.033 5.701 -1.752 1.00 89.38 101 SER A O 1
ATOM 729 N N . CYS A 1 102 ? 4.809 5.989 -1.806 1.00 88.88 102 CYS A N 1
ATOM 730 C CA . CYS A 1 102 ? 4.731 6.186 -3.253 1.00 88.88 102 CYS A CA 1
ATOM 731 C C . CYS A 1 102 ? 5.503 7.434 -3.713 1.00 88.88 102 CYS A C 1
ATOM 733 O O . CYS A 1 102 ? 6.112 7.426 -4.779 1.00 88.88 102 CYS A O 1
ATOM 735 N N . GLN A 1 103 ? 5.478 8.510 -2.923 1.00 87.25 103 GLN A N 1
ATOM 736 C CA . GLN A 1 103 ? 6.191 9.754 -3.223 1.00 87.25 103 GLN A CA 1
ATOM 737 C C . GLN A 1 103 ? 7.702 9.635 -2.999 1.00 87.25 103 GLN A C 1
ATOM 739 O O . GLN A 1 103 ? 8.468 10.205 -3.768 1.00 87.25 103 GLN A O 1
ATOM 744 N N . ALA A 1 104 ? 8.142 8.875 -1.992 1.00 84.25 104 ALA A N 1
ATOM 745 C CA . ALA A 1 104 ? 9.564 8.686 -1.700 1.00 84.25 104 ALA A CA 1
ATOM 746 C C . ALA A 1 104 ? 10.317 7.969 -2.837 1.00 84.25 104 ALA A C 1
ATOM 748 O O . ALA A 1 104 ? 11.484 8.244 -3.095 1.00 84.25 104 ALA A O 1
ATOM 749 N N . THR A 1 105 ? 9.644 7.075 -3.558 1.00 73.62 105 THR A N 1
ATOM 750 C CA . THR A 1 105 ? 10.234 6.318 -4.672 1.00 73.62 105 THR A CA 1
ATOM 751 C C . THR A 1 105 ? 10.310 7.128 -5.979 1.00 73.62 105 THR A C 1
ATOM 753 O O . THR A 1 105 ? 10.800 6.634 -6.985 1.00 73.62 105 THR A O 1
ATOM 756 N N . LYS A 1 106 ? 9.860 8.388 -5.975 1.00 65.50 106 LYS A N 1
ATOM 757 C CA . LYS A 1 106 ? 9.886 9.308 -7.124 1.00 65.50 106 LYS A CA 1
ATOM 758 C C . LYS A 1 106 ? 11.201 10.110 -7.252 1.00 65.50 106 LYS A C 1
ATOM 760 O O . LYS A 1 106 ? 11.210 11.111 -7.965 1.00 65.50 106 LYS A O 1
ATOM 765 N N . SER A 1 107 ? 12.241 9.701 -6.516 1.00 54.84 107 SER A N 1
ATOM 766 C CA . SER A 1 107 ? 13.550 10.368 -6.382 1.00 54.84 107 SER A CA 1
ATOM 767 C C . SER A 1 107 ? 14.485 10.076 -7.548 1.00 54.84 107 SER A C 1
ATOM 769 O O . SER A 1 107 ? 14.564 8.885 -7.924 1.00 54.84 107 SER A O 1
#

Secondary structure (DSSP, 8-state):
--TTSHHHHHHHHHHHHHHTT----------TT-----SS-----TT--SHHHHHHHHHHH-SSS-EEEEEESSTTSS-EEEEEE-S-SSHHHHHHHHHHHHHHTT-

Radius of gyration: 24.45 Å; chains: 1; bounding box: 43×22×85 Å